Protein AF-A0A0R1ZM02-F1 (afdb_monomer_lite)

Radius of gyration: 14.3 Å; chains: 1; bounding box: 40×21×37 Å

pLDDT: mean 91.1, std 11.84, range [32.28, 97.94]

Structure (mmCIF, N/CA/C/O backbone):
data_AF-A0A0R1ZM02-F1
#
_entry.id   AF-A0A0R1ZM02-F1
#
loop_
_atom_site.group_PDB
_atom_site.id
_atom_site.type_symbol
_atom_site.label_atom_id
_atom_site.label_alt_id
_atom_site.label_comp_id
_atom_site.label_asym_id
_atom_site.label_entity_id
_atom_site.label_seq_id
_atom_site.pdbx_PDB_ins_code
_atom_site.Cartn_x
_atom_site.Cartn_y
_atom_site.Cartn_z
_atom_site.occupancy
_atom_site.B_iso_or_equiv
_atom_site.auth_seq_id
_atom_site.auth_c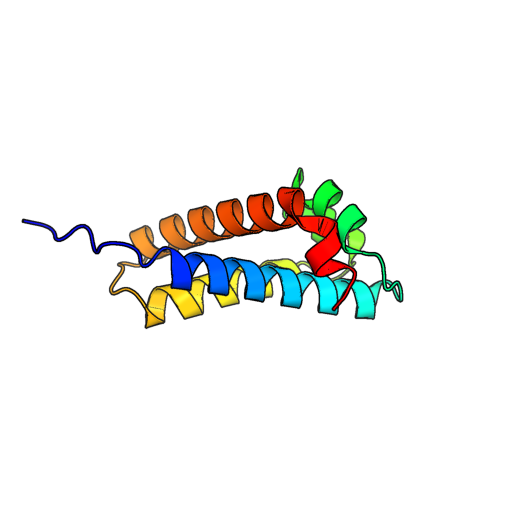omp_id
_atom_site.auth_asym_id
_atom_site.auth_atom_id
_atom_site.pdbx_PDB_model_num
ATOM 1 N N . MET A 1 1 ? -24.845 9.032 21.643 1.00 32.28 1 MET A N 1
ATOM 2 C CA . MET A 1 1 ? -23.395 9.309 21.649 1.00 32.28 1 MET A CA 1
ATOM 3 C C . MET A 1 1 ? -22.740 8.184 20.885 1.00 32.28 1 MET A C 1
ATOM 5 O O . MET A 1 1 ? -22.579 7.112 21.445 1.00 32.28 1 MET A O 1
ATOM 9 N N . THR A 1 2 ? -22.480 8.377 19.598 1.00 38.75 2 THR A N 1
ATOM 10 C CA . THR A 1 2 ? -21.723 7.407 18.804 1.00 38.75 2 THR A CA 1
ATOM 11 C C . THR A 1 2 ? -20.264 7.587 19.203 1.00 38.75 2 THR A C 1
ATOM 13 O O . THR A 1 2 ? -19.706 8.667 19.006 1.00 38.75 2 THR A O 1
ATOM 16 N N . GLU A 1 3 ? -19.680 6.596 19.876 1.00 43.03 3 GLU A N 1
ATOM 17 C CA . GLU A 1 3 ? -18.235 6.550 20.078 1.00 43.03 3 GLU A C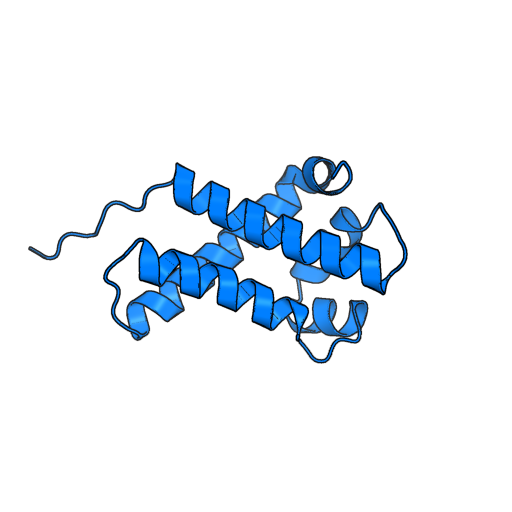A 1
ATOM 18 C C . GLU A 1 3 ? -17.582 6.571 18.697 1.00 43.03 3 GLU A C 1
ATOM 20 O O . GLU A 1 3 ? -17.592 5.577 17.979 1.00 43.03 3 GLU A O 1
ATOM 25 N N . ILE A 1 4 ? -17.014 7.711 18.308 1.00 49.22 4 ILE A N 1
ATOM 26 C CA . ILE A 1 4 ? -15.989 7.735 17.270 1.00 49.22 4 ILE A CA 1
ATOM 27 C C . ILE A 1 4 ? -14.825 6.954 17.886 1.00 49.22 4 ILE A C 1
ATOM 29 O O . ILE A 1 4 ? -14.060 7.517 18.676 1.00 49.22 4 ILE A O 1
ATOM 33 N N . MET A 1 5 ? -14.767 5.638 17.640 1.00 56.34 5 MET A N 1
ATOM 34 C CA . MET A 1 5 ? -13.698 4.767 18.131 1.00 56.34 5 MET A CA 1
ATOM 35 C C . MET A 1 5 ? -12.367 5.446 17.811 1.00 56.34 5 MET A C 1
ATOM 37 O O . MET A 1 5 ? -12.058 5.742 16.655 1.00 56.34 5 MET A O 1
ATOM 41 N N . LYS A 1 6 ? -11.592 5.763 18.852 1.00 65.31 6 LYS A N 1
ATOM 42 C CA . LYS A 1 6 ? -10.281 6.398 18.700 1.00 65.31 6 LYS A CA 1
ATOM 43 C C . LYS A 1 6 ? -9.374 5.419 17.960 1.00 65.31 6 LYS A C 1
ATOM 45 O O . LYS A 1 6 ? -8.848 4.489 18.570 1.00 65.31 6 LYS A O 1
ATOM 50 N N . ARG A 1 7 ? -9.204 5.639 16.655 1.00 76.12 7 ARG A N 1
ATOM 51 C CA . ARG A 1 7 ? -8.236 4.929 15.817 1.00 76.12 7 ARG A CA 1
ATOM 52 C C . ARG A 1 7 ? -6.891 4.823 16.533 1.00 76.12 7 ARG A C 1
ATOM 54 O O . ARG A 1 7 ? -6.369 5.817 17.056 1.00 76.12 7 ARG A O 1
ATOM 61 N N . ASN A 1 8 ? -6.343 3.614 16.600 1.00 83.81 8 ASN A N 1
ATOM 62 C CA . ASN A 1 8 ? -5.044 3.396 17.215 1.00 83.81 8 ASN A CA 1
ATOM 63 C C . ASN A 1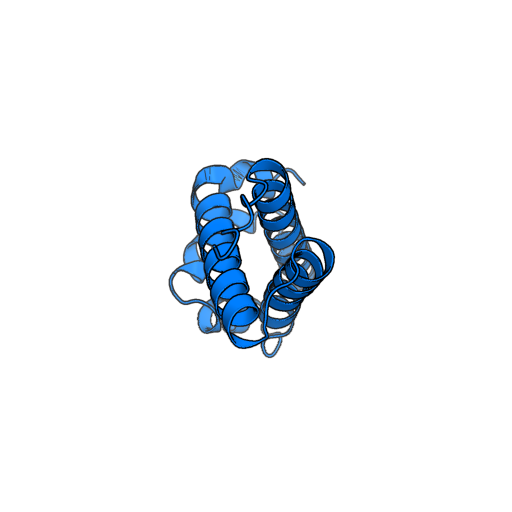 8 ? -3.962 3.689 16.181 1.00 83.81 8 ASN A C 1
ATOM 65 O O . ASN A 1 8 ? -3.505 2.790 15.482 1.00 83.81 8 ASN A O 1
ATOM 69 N N . ARG A 1 9 ? -3.514 4.948 16.156 1.00 85.38 9 ARG A N 1
ATOM 70 C CA . ARG A 1 9 ? -2.525 5.451 15.195 1.00 85.38 9 ARG A CA 1
ATOM 71 C C . ARG A 1 9 ? -1.304 4.541 15.024 1.00 85.38 9 ARG A C 1
ATOM 73 O O . ARG A 1 9 ? -0.862 4.360 13.903 1.00 85.38 9 ARG A O 1
ATOM 80 N N . LYS A 1 10 ? -0.775 3.955 16.106 1.00 88.81 10 LYS A N 1
ATOM 81 C CA . LYS A 1 10 ? 0.397 3.064 16.021 1.00 88.81 10 LYS A CA 1
ATOM 82 C C . LYS A 1 10 ? 0.084 1.748 15.314 1.00 88.81 10 LYS A C 1
ATOM 84 O O . LYS A 1 10 ? 0.931 1.230 14.600 1.00 88.81 10 LYS A O 1
ATOM 89 N N . LYS A 1 11 ? -1.106 1.188 15.546 1.00 91.31 11 LYS A N 1
ATOM 90 C CA . LYS A 1 11 ? -1.540 -0.042 14.874 1.00 91.31 11 LYS A CA 1
ATOM 91 C C . LYS A 1 11 ? -1.912 0.221 13.418 1.00 91.31 11 LYS A C 1
ATOM 93 O O . LYS A 1 11 ? -1.568 -0.590 12.575 1.00 91.31 11 LYS A O 1
ATOM 98 N N . ASP A 1 12 ? -2.550 1.356 13.137 1.00 92.31 12 ASP A N 1
ATOM 99 C CA . ASP A 1 12 ? -2.850 1.773 11.765 1.00 92.31 12 ASP A CA 1
ATOM 100 C C . ASP A 1 12 ? -1.556 1.981 10.960 1.00 92.31 12 ASP A C 1
ATOM 102 O O . ASP A 1 12 ? -1.459 1.549 9.818 1.00 92.31 12 ASP A O 1
ATOM 106 N N . GLU A 1 13 ? -0.543 2.605 11.568 1.00 93.00 13 GLU A N 1
ATOM 107 C CA . GLU A 1 13 ? 0.777 2.788 10.958 1.00 93.00 13 GLU A CA 1
ATOM 108 C C . GLU A 1 13 ? 1.474 1.445 10.709 1.00 93.00 13 GLU A C 1
ATOM 110 O O . GLU A 1 13 ?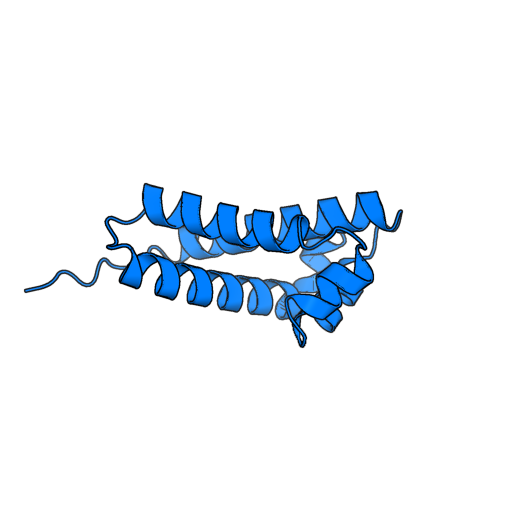 1.986 1.225 9.619 1.00 93.00 13 GLU A O 1
ATOM 115 N N . ALA A 1 14 ? 1.438 0.521 11.677 1.00 94.12 14 ALA A N 1
ATOM 116 C CA . ALA A 1 14 ? 1.971 -0.830 11.495 1.00 94.12 14 ALA A CA 1
ATOM 117 C C . ALA A 1 14 ? 1.273 -1.577 10.347 1.00 94.12 14 ALA A C 1
ATOM 119 O O . ALA A 1 14 ? 1.951 -2.142 9.499 1.00 94.12 14 ALA A O 1
ATOM 120 N N . ALA A 1 15 ? -0.058 -1.504 10.260 1.00 96.00 15 ALA A N 1
ATOM 121 C CA . ALA A 1 15 ? -0.800 -2.104 9.154 1.00 96.00 15 ALA A CA 1
ATOM 122 C C . ALA A 1 15 ? -0.413 -1.481 7.801 1.00 96.00 15 ALA A C 1
ATOM 124 O O . ALA A 1 15 ? -0.214 -2.198 6.827 1.00 96.00 15 ALA A O 1
ATOM 125 N N . ALA A 1 16 ? -0.242 -0.157 7.743 1.00 96.44 16 ALA A N 1
ATOM 126 C CA . ALA A 1 16 ? 0.218 0.534 6.540 1.00 96.44 16 ALA A CA 1
ATOM 127 C C . ALA A 1 16 ? 1.635 0.102 6.108 1.00 96.44 16 ALA A C 1
ATOM 129 O O . ALA A 1 16 ? 1.912 -0.001 4.913 1.00 96.44 16 ALA A O 1
ATOM 130 N N . ILE A 1 17 ? 2.523 -0.170 7.067 1.00 96.00 17 ILE A N 1
ATOM 131 C CA . ILE A 1 17 ? 3.857 -0.726 6.809 1.00 96.00 17 ILE A CA 1
ATOM 132 C C . ILE A 1 17 ? 3.741 -2.151 6.261 1.00 96.00 17 ILE A C 1
ATOM 134 O O . ILE A 1 17 ? 4.300 -2.416 5.204 1.00 96.00 17 ILE A O 1
ATOM 138 N N . ASP A 1 18 ? 2.965 -3.028 6.905 1.00 96.25 18 ASP A N 1
ATOM 139 C CA . ASP A 1 18 ? 2.788 -4.425 6.474 1.00 96.25 18 ASP A CA 1
ATOM 140 C C . ASP A 1 18 ? 2.212 -4.521 5.048 1.00 96.25 18 ASP A C 1
ATOM 142 O O . ASP A 1 18 ? 2.613 -5.373 4.246 1.00 96.25 18 ASP A O 1
ATOM 146 N N . MET A 1 19 ? 1.289 -3.615 4.706 1.00 97.94 19 MET A N 1
ATOM 147 C CA . MET A 1 19 ? 0.765 -3.468 3.346 1.00 97.94 19 MET A CA 1
ATOM 148 C C . MET A 1 19 ? 1.895 -3.160 2.350 1.00 97.94 19 MET A C 1
ATOM 150 O O . MET A 1 19 ? 2.006 -3.816 1.311 1.00 97.94 19 MET A O 1
ATOM 154 N N . ASN A 1 20 ? 2.754 -2.189 2.669 1.00 97.62 20 ASN A N 1
ATOM 155 C CA . ASN A 1 20 ? 3.878 -1.794 1.817 1.00 97.62 20 ASN A CA 1
ATOM 156 C C . ASN A 1 20 ? 4.943 -2.888 1.698 1.00 97.62 20 ASN A C 1
ATOM 158 O O . ASN A 1 20 ? 5.374 -3.167 0.580 1.00 97.62 20 ASN A O 1
ATOM 162 N N . ASP A 1 21 ? 5.309 -3.549 2.796 1.00 96.31 21 ASP A N 1
ATOM 163 C CA . ASP A 1 21 ? 6.265 -4.664 2.797 1.00 96.31 21 ASP A CA 1
ATOM 164 C C . ASP A 1 21 ? 5.771 -5.806 1.895 1.00 96.31 21 ASP A C 1
ATOM 166 O O . ASP A 1 21 ? 6.528 -6.367 1.101 1.00 96.31 21 ASP A O 1
ATOM 170 N N . THR A 1 22 ? 4.469 -6.109 1.942 1.00 96.12 22 THR A N 1
ATOM 171 C CA . THR A 1 22 ? 3.863 -7.141 1.089 1.00 96.12 22 THR A CA 1
ATOM 172 C C . THR A 1 22 ? 3.906 -6.762 -0.393 1.00 96.12 22 THR A C 1
ATOM 174 O O . THR A 1 22 ? 4.238 -7.598 -1.244 1.00 96.12 22 THR A O 1
ATOM 177 N N . LEU A 1 23 ? 3.588 -5.505 -0.718 1.00 97.06 23 LEU A N 1
ATOM 178 C CA . LEU A 1 23 ? 3.637 -5.003 -2.092 1.00 97.06 23 LEU A CA 1
ATOM 179 C C . LEU A 1 23 ? 5.068 -5.029 -2.641 1.00 97.06 23 LEU A C 1
ATOM 181 O O . LEU A 1 23 ? 5.286 -5.491 -3.762 1.00 97.06 23 LEU A O 1
ATOM 185 N N . VAL A 1 24 ? 6.038 -4.591 -1.840 1.00 96.62 24 VAL A N 1
ATOM 186 C CA . VAL A 1 24 ? 7.464 -4.601 -2.184 1.00 96.62 24 VAL A CA 1
ATOM 187 C C . VAL A 1 24 ? 7.942 -6.023 -2.428 1.00 96.62 24 VAL A C 1
ATOM 189 O O . VAL A 1 24 ? 8.404 -6.311 -3.528 1.00 96.62 24 VAL A O 1
ATOM 192 N N . ALA A 1 25 ? 7.735 -6.943 -1.486 1.00 95.06 25 ALA A N 1
ATOM 193 C CA . ALA A 1 25 ? 8.167 -8.333 -1.634 1.00 95.06 25 ALA A CA 1
ATOM 194 C C . ALA A 1 25 ? 7.541 -9.016 -2.866 1.00 95.06 25 ALA A C 1
ATOM 196 O O . ALA A 1 25 ? 8.162 -9.855 -3.533 1.00 95.06 25 ALA A O 1
ATOM 197 N N . THR A 1 26 ? 6.296 -8.661 -3.197 1.00 95.25 26 THR A N 1
ATOM 198 C CA . THR A 1 26 ? 5.629 -9.134 -4.417 1.00 95.25 26 THR A CA 1
ATOM 199 C C . THR A 1 26 ? 6.288 -8.560 -5.668 1.00 95.25 26 THR A C 1
ATOM 201 O O . THR A 1 26 ? 6.574 -9.309 -6.611 1.00 95.25 26 THR A O 1
ATOM 204 N N . ALA A 1 27 ? 6.577 -7.258 -5.668 1.00 96.19 27 ALA A N 1
ATOM 205 C CA . ALA A 1 27 ? 7.249 -6.575 -6.762 1.00 96.19 27 ALA A CA 1
ATOM 206 C C . ALA A 1 27 ? 8.672 -7.097 -6.980 1.00 96.19 27 ALA A C 1
ATOM 208 O O . ALA A 1 27 ? 9.010 -7.440 -8.110 1.00 96.19 27 ALA A O 1
ATOM 209 N N . GLU A 1 28 ? 9.473 -7.270 -5.930 1.00 95.06 28 GLU A N 1
ATOM 210 C CA . GLU A 1 28 ? 10.825 -7.825 -6.035 1.00 95.06 28 GLU A CA 1
ATOM 211 C C . GLU A 1 28 ? 10.812 -9.217 -6.672 1.00 95.06 28 GLU A C 1
ATOM 213 O O . GLU A 1 28 ? 11.574 -9.525 -7.595 1.00 95.06 28 GLU A O 1
ATOM 218 N N . ARG A 1 29 ? 9.882 -10.073 -6.230 1.00 93.81 29 ARG A N 1
ATOM 219 C CA . ARG A 1 29 ? 9.745 -11.435 -6.753 1.00 93.81 29 ARG A CA 1
ATOM 220 C C . ARG A 1 29 ? 9.364 -11.451 -8.228 1.00 93.81 29 ARG A C 1
ATOM 222 O O . ARG A 1 29 ? 9.847 -12.331 -8.952 1.00 93.81 29 ARG A O 1
ATOM 229 N N . ARG A 1 30 ? 8.482 -10.547 -8.658 1.00 94.50 30 ARG A N 1
ATOM 230 C CA . ARG A 1 30 ? 7.989 -10.469 -10.041 1.00 94.50 30 ARG A CA 1
ATOM 231 C C . ARG A 1 30 ? 8.992 -9.795 -10.971 1.00 94.50 30 ARG A C 1
ATOM 233 O O . ARG A 1 30 ? 9.281 -10.343 -12.029 1.00 94.50 30 ARG A O 1
ATOM 240 N N . LEU A 1 31 ? 9.558 -8.670 -10.548 1.00 93.88 31 LEU A N 1
ATOM 241 C CA . LEU A 1 31 ? 10.483 -7.855 -11.336 1.00 93.88 31 LEU A CA 1
ATOM 242 C C . LEU A 1 31 ? 11.929 -8.365 -11.296 1.00 93.88 31 LEU A C 1
ATOM 244 O O . LEU A 1 31 ? 12.724 -7.967 -12.143 1.00 93.88 31 LEU A O 1
ATOM 248 N N . LYS A 1 32 ? 12.265 -9.260 -10.354 1.00 92.81 32 LYS A N 1
ATOM 249 C CA . LYS A 1 32 ? 13.637 -9.750 -10.114 1.00 92.81 32 LYS A CA 1
ATOM 250 C C . LYS A 1 32 ? 14.617 -8.604 -9.831 1.00 92.81 32 LYS A C 1
ATOM 252 O O . LYS A 1 32 ? 15.747 -8.617 -10.311 1.00 92.81 32 LYS A O 1
ATOM 257 N N . ASP A 1 33 ? 14.159 -7.627 -9.057 1.00 89.69 33 ASP A N 1
ATOM 258 C CA . ASP A 1 33 ? 14.886 -6.413 -8.686 1.00 89.69 33 ASP A CA 1
ATOM 259 C C . ASP A 1 33 ? 14.698 -6.170 -7.185 1.00 89.69 33 ASP A C 1
ATOM 261 O O . ASP A 1 33 ? 13.584 -6.314 -6.699 1.00 89.69 33 ASP A O 1
ATOM 265 N N . HIS A 1 34 ? 15.770 -5.827 -6.471 1.00 82.94 34 HIS A N 1
ATOM 266 C CA . HIS A 1 34 ? 15.757 -5.569 -5.024 1.00 82.94 34 HIS A CA 1
ATOM 267 C C . HIS A 1 34 ? 15.557 -4.087 -4.673 1.00 82.94 34 HIS A C 1
ATOM 269 O O . HIS A 1 34 ? 15.472 -3.722 -3.509 1.00 82.94 34 HIS A O 1
ATOM 275 N N . HIS A 1 35 ? 15.493 -3.206 -5.674 1.00 87.00 35 HIS A N 1
ATOM 276 C CA . HIS A 1 35 ? 15.323 -1.765 -5.477 1.00 87.00 35 HIS A CA 1
ATOM 277 C C . HIS A 1 35 ? 14.046 -1.276 -6.166 1.00 87.00 35 HIS A C 1
ATOM 279 O O . HIS A 1 35 ? 14.067 -0.492 -7.123 1.00 87.00 35 HIS A O 1
ATOM 285 N N . VAL A 1 36 ? 12.910 -1.807 -5.712 1.00 94.00 36 VAL A N 1
ATOM 286 C CA . VAL A 1 36 ? 11.593 -1.585 -6.329 1.00 94.00 36 VAL A CA 1
ATOM 287 C C . VAL A 1 36 ? 10.764 -0.514 -5.628 1.00 94.00 36 VAL A C 1
ATOM 289 O O . VAL A 1 36 ? 9.793 -0.046 -6.227 1.00 94.00 36 VAL A O 1
ATOM 292 N N . ALA A 1 37 ? 11.124 -0.069 -4.419 1.00 94.38 37 ALA A N 1
ATOM 293 C CA . ALA A 1 37 ? 10.298 0.865 -3.650 1.00 94.38 37 ALA A CA 1
ATOM 294 C C . ALA A 1 37 ? 10.129 2.210 -4.368 1.00 94.38 37 ALA A C 1
ATOM 296 O O . ALA A 1 37 ? 9.031 2.764 -4.397 1.00 94.38 37 ALA A O 1
ATOM 297 N N . SER A 1 38 ? 11.182 2.708 -5.023 1.00 93.88 38 SER A N 1
ATOM 298 C CA . SER A 1 38 ? 11.109 3.941 -5.823 1.00 93.88 38 SER A CA 1
ATOM 299 C C . SER A 1 38 ? 10.198 3.818 -7.052 1.00 93.88 38 SER A C 1
ATOM 301 O O . SER A 1 38 ? 9.442 4.742 -7.363 1.00 93.88 38 SER A O 1
ATOM 303 N N . LYS A 1 39 ? 10.208 2.658 -7.723 1.00 94.69 39 LYS A N 1
ATOM 304 C CA . LYS A 1 39 ? 9.326 2.364 -8.865 1.00 94.69 39 LYS A CA 1
ATOM 305 C C . LYS A 1 39 ? 7.871 2.261 -8.417 1.00 94.69 39 LYS A C 1
ATOM 307 O O . LYS A 1 39 ? 6.995 2.860 -9.036 1.00 94.69 39 LYS A O 1
ATOM 312 N N . LEU A 1 40 ? 7.631 1.567 -7.305 1.00 96.44 40 LEU A N 1
ATOM 313 C CA . LEU A 1 40 ? 6.313 1.457 -6.684 1.00 96.44 40 LEU A CA 1
ATOM 314 C C . LEU A 1 40 ? 5.776 2.826 -6.258 1.00 96.44 40 LEU A C 1
ATOM 316 O O . LEU A 1 40 ? 4.636 3.158 -6.571 1.00 96.44 40 LEU A O 1
ATOM 320 N N . ALA A 1 41 ? 6.598 3.652 -5.607 1.00 95.94 41 ALA A N 1
ATOM 321 C CA . ALA A 1 41 ? 6.202 4.988 -5.167 1.00 95.94 41 ALA A CA 1
ATOM 322 C C . ALA A 1 41 ? 5.767 5.890 -6.333 1.00 95.94 41 ALA A C 1
ATOM 324 O O . ALA A 1 41 ? 4.806 6.647 -6.182 1.00 95.94 41 ALA A O 1
ATOM 325 N N . ALA A 1 42 ? 6.434 5.781 -7.487 1.00 95.38 42 ALA A N 1
ATOM 326 C CA . ALA A 1 42 ? 6.048 6.484 -8.709 1.00 95.38 42 ALA A CA 1
ATOM 327 C C . ALA A 1 42 ? 4.761 5.915 -9.335 1.00 95.38 42 ALA A C 1
ATOM 329 O O . ALA A 1 42 ? 3.900 6.672 -9.777 1.00 95.38 42 ALA A O 1
ATOM 330 N N . ALA A 1 43 ? 4.597 4.589 -9.352 1.00 96.12 43 ALA A N 1
ATOM 331 C CA . ALA A 1 43 ? 3.409 3.941 -9.910 1.00 96.12 43 ALA A CA 1
ATOM 332 C C . ALA A 1 43 ? 2.138 4.187 -9.071 1.00 96.12 43 ALA A C 1
ATOM 334 O O . ALA A 1 43 ? 1.043 4.281 -9.621 1.00 96.12 43 ALA A O 1
ATOM 335 N N . ILE A 1 44 ? 2.269 4.373 -7.753 1.00 95.50 44 ILE A N 1
ATOM 336 C CA . ILE A 1 44 ? 1.143 4.623 -6.837 1.00 95.50 44 ILE A CA 1
ATOM 337 C C . ILE A 1 44 ? 0.365 5.911 -7.153 1.00 95.50 44 ILE A C 1
ATOM 339 O O . ILE A 1 44 ? -0.803 6.016 -6.781 1.00 95.50 44 ILE A O 1
ATOM 343 N N . ASP A 1 45 ? 0.956 6.891 -7.847 1.00 92.94 45 ASP A N 1
ATOM 344 C CA . ASP A 1 45 ? 0.217 8.080 -8.311 1.00 92.94 45 ASP A CA 1
ATOM 345 C C . ASP A 1 45 ? -0.947 7.736 -9.254 1.00 92.94 45 ASP A C 1
ATOM 347 O O . ASP A 1 45 ? -1.938 8.463 -9.286 1.00 92.94 45 ASP A O 1
ATOM 351 N N . ASN A 1 46 ? -0.857 6.608 -9.964 1.00 95.69 46 ASN A N 1
ATOM 352 C CA . ASN A 1 46 ? -1.882 6.105 -10.880 1.00 95.69 46 ASN A CA 1
ATOM 353 C C . ASN A 1 46 ? -2.431 4.748 -10.403 1.00 95.69 46 ASN A C 1
ATOM 355 O O . ASN A 1 46 ? -2.639 3.827 -11.194 1.00 95.69 46 ASN A O 1
ATOM 359 N N . TRP A 1 47 ? -2.610 4.600 -9.089 1.00 95.25 47 TRP A N 1
ATOM 360 C CA . TRP A 1 47 ? -3.176 3.397 -8.481 1.00 95.25 47 TRP A CA 1
ATOM 361 C C . TRP A 1 47 ? -4.642 3.159 -8.906 1.00 95.25 47 TRP A C 1
ATOM 363 O O . TRP A 1 47 ? -5.413 4.121 -8.939 1.00 95.25 47 TRP A O 1
ATOM 373 N N . PRO A 1 48 ? -5.080 1.898 -9.112 1.00 96.12 48 PRO A N 1
ATOM 374 C CA . PRO A 1 48 ? -4.291 0.658 -9.063 1.00 96.12 48 PRO A CA 1
ATOM 375 C C . PRO A 1 48 ? -3.605 0.309 -10.393 1.00 96.12 48 PRO A C 1
ATOM 377 O O . PRO A 1 48 ? -2.706 -0.531 -10.408 1.00 96.12 48 PRO A O 1
ATOM 380 N N . ASP A 1 49 ? -4.009 0.952 -11.487 1.00 96.00 49 ASP A N 1
ATOM 381 C CA . ASP A 1 49 ? -3.723 0.514 -12.855 1.00 96.00 49 ASP A CA 1
ATOM 382 C C . ASP A 1 49 ? -2.223 0.454 -13.168 1.00 96.00 49 ASP A C 1
ATOM 384 O O . ASP A 1 49 ? -1.754 -0.535 -13.722 1.00 96.00 49 ASP A O 1
ATOM 388 N N . ALA A 1 50 ? -1.438 1.456 -12.757 1.00 96.38 50 ALA A N 1
ATOM 389 C CA . ALA A 1 50 ? 0.004 1.457 -13.024 1.00 96.38 50 ALA A CA 1
ATOM 390 C C . ALA A 1 50 ? 0.774 0.390 -12.226 1.00 96.38 50 ALA A C 1
ATOM 392 O O . ALA A 1 50 ? 1.847 -0.037 -12.650 1.00 96.38 50 ALA A O 1
ATOM 393 N N . ILE A 1 51 ? 0.246 -0.055 -11.080 1.00 97.25 51 ILE A N 1
ATOM 394 C CA . ILE A 1 51 ? 0.842 -1.161 -10.318 1.00 97.25 51 ILE A CA 1
ATOM 395 C C . ILE A 1 51 ? 0.551 -2.486 -11.011 1.00 97.25 51 ILE A C 1
ATOM 397 O O . ILE A 1 51 ? 1.471 -3.282 -11.184 1.00 97.25 51 ILE A O 1
ATOM 401 N N . ASP A 1 52 ? -0.689 -2.703 -11.451 1.00 96.06 52 ASP A N 1
ATOM 402 C CA . ASP A 1 52 ? -1.039 -3.897 -12.224 1.00 96.06 52 ASP A CA 1
ATOM 403 C C . ASP A 1 52 ? -0.264 -3.947 -13.549 1.00 96.06 52 ASP A C 1
ATOM 405 O O . ASP A 1 52 ? 0.348 -4.963 -13.874 1.00 96.06 52 ASP A O 1
ATOM 409 N N . GLU A 1 53 ? -0.175 -2.830 -14.277 1.00 96.31 53 GLU A N 1
ATOM 410 C CA . GLU A 1 53 ? 0.629 -2.740 -15.499 1.00 96.31 53 GLU A CA 1
ATOM 411 C C . GLU A 1 53 ? 2.101 -3.070 -15.229 1.00 96.31 53 GLU A C 1
ATOM 413 O O . GLU A 1 53 ? 2.701 -3.840 -15.974 1.00 96.31 53 GLU A O 1
ATOM 418 N N . MET A 1 54 ? 2.680 -2.544 -14.146 1.00 95.94 54 MET A N 1
ATOM 419 C CA . MET A 1 54 ? 4.074 -2.811 -13.794 1.00 95.94 54 MET A CA 1
ATOM 420 C C . MET A 1 54 ? 4.314 -4.277 -13.406 1.00 95.94 54 MET A C 1
ATOM 422 O O . MET A 1 54 ? 5.357 -4.841 -13.740 1.00 95.94 54 MET A O 1
ATOM 426 N N . LEU A 1 55 ? 3.390 -4.895 -12.667 1.00 96.56 55 LEU A N 1
ATOM 427 C CA . LEU A 1 55 ? 3.552 -6.251 -12.134 1.00 96.56 55 LEU A CA 1
ATOM 428 C C . LEU A 1 55 ? 3.027 -7.344 -13.070 1.00 96.56 55 LEU A C 1
ATOM 430 O O . LEU A 1 55 ? 3.369 -8.520 -12.879 1.00 96.56 55 LEU A O 1
ATOM 434 N N . HIS A 1 56 ? 2.216 -6.971 -14.061 1.00 95.38 56 HIS A N 1
ATOM 435 C CA . HIS A 1 56 ? 1.481 -7.860 -14.956 1.00 95.38 56 HIS A CA 1
ATOM 436 C C . HIS A 1 56 ? 0.792 -8.989 -14.177 1.00 95.38 56 HIS A C 1
ATOM 438 O O . HIS A 1 56 ? 1.034 -10.181 -14.418 1.00 95.38 56 HIS A O 1
ATOM 444 N N . ASP A 1 57 ? 0.016 -8.626 -13.156 1.00 93.81 57 ASP A N 1
ATOM 445 C CA . ASP A 1 57 ? -0.540 -9.582 -12.197 1.00 93.81 57 ASP A CA 1
ATOM 446 C C . ASP A 1 57 ? -2.063 -9.683 -12.185 1.00 93.81 57 ASP A C 1
ATOM 448 O O . ASP A 1 57 ? -2.600 -10.517 -11.454 1.00 93.81 57 ASP A O 1
ATOM 452 N N . GLY A 1 58 ? -2.739 -8.923 -13.045 1.00 94.12 58 GLY A N 1
ATOM 453 C CA . GLY A 1 58 ? -4.193 -8.894 -13.140 1.00 94.12 58 GLY A CA 1
ATOM 454 C C . GLY A 1 58 ? -4.846 -8.284 -11.901 1.00 94.12 58 GLY A C 1
ATOM 455 O O . GLY A 1 58 ? -5.970 -8.660 -11.569 1.00 94.12 58 GLY A O 1
ATOM 456 N N . GLY A 1 59 ? -4.128 -7.418 -11.182 1.00 96.00 59 GLY A N 1
ATOM 457 C CA . GLY A 1 59 ? -4.580 -6.762 -9.958 1.00 96.00 59 GLY A CA 1
ATOM 458 C C . GLY A 1 59 ? -4.468 -7.625 -8.701 1.00 96.00 59 GLY A C 1
ATOM 459 O O . GLY A 1 59 ? -5.119 -7.330 -7.696 1.00 96.00 59 GLY A O 1
ATOM 460 N N . ALA A 1 60 ? -3.672 -8.697 -8.725 1.00 96.44 60 ALA A N 1
ATOM 461 C CA . ALA A 1 60 ? -3.503 -9.579 -7.571 1.00 96.44 60 ALA A CA 1
ATOM 462 C C . ALA A 1 60 ? -2.859 -8.838 -6.387 1.00 96.44 60 ALA A C 1
ATOM 464 O O . ALA A 1 60 ? -3.418 -8.832 -5.293 1.00 96.44 60 ALA A O 1
ATOM 465 N N . ALA A 1 61 ? -1.742 -8.137 -6.608 1.00 96.44 61 ALA A N 1
ATOM 466 C CA . ALA A 1 61 ? -1.057 -7.391 -5.557 1.00 96.44 61 ALA A CA 1
ATOM 467 C C . ALA A 1 61 ? -1.915 -6.248 -5.007 1.00 96.44 61 ALA A C 1
ATOM 469 O O . ALA A 1 61 ? -1.916 -6.009 -3.804 1.00 96.44 61 ALA A O 1
ATOM 470 N N . THR A 1 62 ? -2.666 -5.548 -5.862 1.00 96.44 62 THR A N 1
ATOM 471 C CA . THR A 1 62 ? -3.535 -4.443 -5.428 1.00 96.44 62 THR A CA 1
ATOM 472 C C . THR A 1 62 ? -4.757 -4.952 -4.656 1.00 96.44 62 THR A C 1
ATOM 474 O O . THR A 1 62 ? -5.201 -4.294 -3.711 1.00 96.44 62 THR A O 1
ATOM 477 N N . SER A 1 63 ? -5.254 -6.148 -4.989 1.00 97.06 63 SER A N 1
ATOM 478 C CA . SER A 1 63 ? -6.303 -6.846 -4.234 1.00 97.06 63 SER A CA 1
ATOM 479 C C . SER A 1 63 ? -5.806 -7.318 -2.869 1.00 97.06 63 SER A C 1
ATOM 481 O O . SER A 1 63 ? -6.454 -7.032 -1.864 1.00 97.06 63 SER A O 1
ATOM 483 N N . ASP A 1 64 ? -4.636 -7.959 -2.809 1.00 96.62 64 ASP A N 1
ATOM 484 C CA . ASP A 1 64 ? -4.013 -8.388 -1.550 1.00 96.62 64 ASP A CA 1
ATOM 485 C C . ASP A 1 64 ? -3.740 -7.184 -0.637 1.00 96.62 64 ASP A C 1
ATOM 487 O O . ASP A 1 64 ? -4.029 -7.220 0.560 1.00 96.62 64 ASP A O 1
ATOM 491 N N . TYR A 1 65 ? -3.274 -6.072 -1.211 1.00 96.88 65 TYR A N 1
ATOM 492 C CA . TYR A 1 65 ? -3.033 -4.822 -0.492 1.00 96.88 65 TYR A CA 1
ATOM 493 C C . TYR A 1 65 ? -4.299 -4.295 0.201 1.00 96.88 65 TYR A C 1
ATOM 495 O O . TYR A 1 65 ? -4.263 -3.925 1.378 1.00 96.88 65 TYR A O 1
ATOM 503 N N . ARG A 1 66 ? -5.446 -4.304 -0.495 1.00 97.56 66 ARG A N 1
ATOM 504 C CA . ARG A 1 66 ? -6.743 -3.932 0.101 1.00 97.56 66 ARG A CA 1
ATOM 505 C C . ARG A 1 66 ? -7.233 -4.970 1.111 1.00 97.56 66 ARG A C 1
ATOM 507 O O . ARG A 1 66 ? -7.767 -4.581 2.146 1.00 97.56 66 ARG A O 1
ATOM 514 N N . ALA A 1 67 ? -7.021 -6.259 0.854 1.00 96.88 67 ALA A N 1
ATOM 515 C CA . ALA A 1 67 ? -7.441 -7.335 1.750 1.00 96.88 67 ALA A CA 1
ATOM 516 C C . ALA A 1 67 ? -6.716 -7.285 3.107 1.00 96.88 67 ALA A C 1
ATOM 518 O O . ALA A 1 67 ? -7.338 -7.537 4.139 1.00 96.88 67 ALA A O 1
ATOM 519 N N . ILE A 1 68 ? -5.433 -6.900 3.133 1.00 96.81 68 ILE A N 1
ATOM 520 C CA . ILE A 1 68 ? -4.681 -6.669 4.380 1.00 96.81 68 ILE A CA 1
ATOM 521 C C . ILE A 1 68 ? -5.327 -5.542 5.192 1.00 96.81 68 ILE A C 1
ATOM 523 O O . ILE A 1 68 ? -5.577 -5.708 6.389 1.00 96.81 68 ILE A O 1
ATOM 527 N N . ALA A 1 69 ? -5.642 -4.416 4.543 1.00 96.88 69 ALA A N 1
ATOM 528 C CA . ALA A 1 69 ? -6.320 -3.296 5.189 1.00 96.88 69 ALA A CA 1
ATOM 529 C C . ALA A 1 69 ? -7.687 -3.716 5.749 1.00 96.88 69 ALA A C 1
ATOM 531 O O . ALA A 1 69 ? -7.995 -3.432 6.906 1.00 96.88 69 ALA A O 1
ATOM 532 N N . GLU A 1 70 ? -8.491 -4.417 4.950 1.00 96.50 70 GLU A N 1
ATOM 533 C CA . GLU A 1 70 ? -9.825 -4.881 5.333 1.00 96.50 70 GLU A CA 1
ATOM 534 C C . GLU A 1 70 ? -9.776 -5.855 6.516 1.00 96.50 70 GLU A C 1
ATOM 536 O O . GLU A 1 70 ? -10.513 -5.675 7.486 1.00 96.50 70 GLU A O 1
ATOM 541 N N . GLY A 1 71 ? -8.880 -6.848 6.472 1.00 95.44 71 GLY A N 1
ATOM 542 C CA . GLY A 1 71 ? -8.691 -7.819 7.550 1.00 95.44 71 GLY A CA 1
ATOM 543 C C . GLY A 1 71 ? -8.295 -7.145 8.861 1.00 95.44 71 GLY A C 1
ATOM 544 O O . GLY A 1 71 ? -8.950 -7.343 9.884 1.00 95.44 71 GLY A O 1
ATOM 545 N N . TYR A 1 72 ? -7.294 -6.260 8.815 1.00 95.81 72 TYR A N 1
ATOM 546 C CA . TYR A 1 72 ? -6.892 -5.474 9.981 1.00 95.81 72 TYR A CA 1
ATOM 547 C C . TYR A 1 72 ? -8.051 -4.639 10.541 1.00 95.81 72 TYR A C 1
ATOM 549 O O . TYR A 1 72 ? -8.290 -4.643 11.750 1.00 95.81 72 TYR A O 1
ATOM 557 N N . LEU A 1 73 ? -8.766 -3.911 9.680 1.00 95.38 73 LEU A N 1
ATOM 558 C CA . LEU A 1 73 ? -9.819 -2.996 10.113 1.00 95.38 73 LEU A CA 1
ATOM 559 C C . LEU A 1 73 ? -11.014 -3.741 10.713 1.00 95.38 73 LEU A C 1
ATOM 561 O O . LEU A 1 73 ? -11.550 -3.276 11.717 1.00 95.38 73 LEU A O 1
ATOM 565 N N . ARG A 1 74 ? -11.387 -4.900 10.159 1.00 93.81 74 ARG A N 1
ATOM 566 C CA . ARG A 1 74 ? -12.427 -5.779 10.719 1.00 93.81 74 ARG A CA 1
ATOM 567 C C . ARG A 1 74 ? -12.048 -6.335 12.086 1.00 93.81 74 ARG A C 1
ATOM 569 O O . ARG A 1 74 ? -12.887 -6.374 12.982 1.00 93.81 74 ARG A O 1
ATOM 576 N N . ASP A 1 75 ? -10.793 -6.741 12.252 1.00 92.25 75 ASP A N 1
ATOM 577 C CA . ASP A 1 75 ? -10.313 -7.307 13.514 1.00 92.25 75 ASP A CA 1
ATOM 578 C C . ASP A 1 75 ? -10.147 -6.234 14.599 1.00 92.25 75 ASP A C 1
ATOM 580 O O . ASP A 1 75 ? -10.380 -6.479 15.786 1.00 92.25 75 ASP A O 1
ATOM 584 N N . ALA A 1 76 ? -9.721 -5.031 14.209 1.00 90.88 76 ALA A N 1
ATOM 585 C CA . ALA A 1 76 ? -9.405 -3.950 15.136 1.00 90.88 76 ALA A CA 1
ATOM 586 C C . ALA A 1 76 ? -10.609 -3.068 15.494 1.00 90.88 76 ALA A C 1
ATOM 588 O O . ALA A 1 76 ? -10.602 -2.451 16.566 1.00 90.88 76 ALA A O 1
ATOM 589 N N . TYR A 1 77 ? -11.615 -2.982 14.620 1.00 88.56 77 TYR A N 1
ATOM 590 C CA . TYR A 1 77 ? -12.713 -2.027 14.733 1.00 88.56 77 TYR A CA 1
ATOM 591 C C . TYR A 1 77 ? -14.060 -2.667 14.369 1.00 88.56 77 TYR A C 1
ATOM 593 O O . TYR A 1 77 ? -14.185 -3.411 13.403 1.00 88.56 77 TYR A O 1
ATOM 601 N N . SER A 1 78 ? -15.112 -2.337 15.120 1.00 88.25 78 SER A N 1
ATOM 602 C CA . SER A 1 78 ? -16.477 -2.808 14.845 1.00 88.25 78 SER A CA 1
ATOM 603 C C . SER A 1 78 ? -17.187 -1.879 13.855 1.00 88.25 78 SER A C 1
ATOM 605 O O . SER A 1 78 ? -18.126 -1.177 14.225 1.00 88.25 78 SER A O 1
ATOM 607 N N . LEU A 1 79 ? -16.688 -1.832 12.619 1.00 89.31 79 LEU A N 1
ATOM 608 C CA . LEU A 1 79 ? -17.213 -0.982 11.546 1.00 89.31 79 LEU A CA 1
ATOM 609 C C . LEU A 1 79 ? -18.369 -1.669 10.809 1.00 89.31 79 LEU A C 1
ATOM 611 O O . LEU A 1 79 ? -18.370 -2.887 10.635 1.00 89.31 79 LEU A O 1
ATOM 615 N N . THR A 1 80 ? -19.338 -0.887 10.339 1.00 91.19 80 THR A N 1
ATOM 616 C CA . THR A 1 80 ? -20.287 -1.339 9.306 1.00 91.19 80 THR A CA 1
ATOM 617 C C . THR A 1 80 ? -19.588 -1.474 7.951 1.00 91.19 80 THR A C 1
ATOM 619 O O . THR A 1 80 ? -18.521 -0.900 7.758 1.00 91.19 80 THR A O 1
ATOM 622 N N . ASP A 1 81 ? -20.195 -2.163 6.979 1.00 90.25 81 ASP A N 1
ATOM 623 C CA . ASP A 1 81 ? -19.584 -2.351 5.650 1.00 90.25 81 ASP A CA 1
ATOM 624 C C . ASP A 1 81 ? -19.234 -1.017 4.960 1.00 90.25 81 ASP A C 1
ATOM 626 O O . ASP A 1 81 ? -18.141 -0.855 4.428 1.00 90.25 81 ASP A O 1
ATOM 630 N N . ALA A 1 82 ? -20.109 -0.008 5.049 1.00 91.50 82 ALA A N 1
ATOM 631 C CA . ALA A 1 82 ? -19.849 1.311 4.463 1.00 91.50 82 ALA A CA 1
ATOM 632 C C . ALA A 1 82 ? -18.724 2.084 5.184 1.00 91.50 82 ALA A C 1
ATOM 634 O O . ALA A 1 82 ? -17.943 2.808 4.557 1.00 91.50 82 ALA A O 1
ATOM 635 N N . GLU A 1 83 ? -18.635 1.950 6.510 1.00 92.44 83 GLU A N 1
ATOM 636 C CA . GLU A 1 83 ? -17.545 2.539 7.297 1.00 92.44 83 GLU A CA 1
ATOM 637 C C . GLU A 1 83 ? -16.223 1.812 7.046 1.00 92.44 83 GLU A C 1
ATOM 639 O O . GLU A 1 83 ? -15.175 2.456 6.997 1.00 92.44 83 GLU A O 1
ATOM 644 N N . LEU A 1 84 ? -16.276 0.492 6.860 1.00 93.62 84 LEU A N 1
ATOM 645 C CA . LEU A 1 84 ? -15.134 -0.349 6.539 1.00 93.62 84 LEU A CA 1
ATOM 646 C C . LEU A 1 84 ? -14.540 0.038 5.188 1.00 93.62 84 LEU A C 1
ATOM 648 O O . LEU A 1 84 ? -13.347 0.315 5.137 1.00 93.62 84 LEU A O 1
ATOM 652 N N . ASP A 1 85 ? -15.353 0.148 4.137 1.00 94.38 85 ASP A N 1
ATOM 653 C CA . ASP A 1 85 ? -14.882 0.558 2.807 1.00 94.38 85 ASP A CA 1
ATOM 654 C C . ASP A 1 85 ? -14.179 1.922 2.861 1.00 94.38 85 ASP A C 1
ATOM 656 O O . ASP A 1 85 ? -13.058 2.087 2.374 1.00 94.38 85 ASP A O 1
ATOM 660 N N . THR A 1 86 ? -14.792 2.886 3.555 1.00 94.56 86 THR A N 1
ATOM 661 C CA . THR A 1 86 ? -14.203 4.219 3.746 1.00 94.56 86 THR A CA 1
ATOM 662 C C . THR A 1 86 ? -12.886 4.146 4.527 1.00 94.56 86 THR A C 1
ATOM 664 O O . THR A 1 86 ? -11.921 4.845 4.207 1.00 94.56 86 THR A O 1
ATOM 667 N N . ALA A 1 87 ? -12.822 3.316 5.568 1.00 94.44 87 ALA A N 1
ATOM 668 C CA . ALA A 1 87 ? -11.627 3.150 6.387 1.00 94.44 87 ALA A CA 1
ATOM 669 C C . ALA A 1 87 ? -10.496 2.433 5.632 1.00 94.44 87 ALA A C 1
ATOM 671 O O . ALA A 1 87 ? -9.331 2.795 5.826 1.00 94.44 87 ALA A O 1
ATOM 672 N N . VAL A 1 88 ? -10.826 1.474 4.759 1.00 96.44 88 VAL A N 1
ATOM 673 C CA . VAL A 1 88 ? -9.878 0.799 3.860 1.00 96.44 88 VAL A CA 1
ATOM 674 C C . VAL A 1 88 ? -9.252 1.824 2.927 1.00 96.44 88 VAL A C 1
ATOM 676 O O . VAL A 1 88 ? -8.028 1.920 2.881 1.00 96.44 88 VAL A O 1
ATOM 679 N N . ASP A 1 89 ? -10.055 2.655 2.261 1.00 95.62 89 ASP A N 1
ATOM 680 C CA . ASP A 1 89 ? -9.540 3.687 1.351 1.00 95.62 89 ASP A CA 1
ATOM 681 C C . ASP A 1 89 ? -8.628 4.692 2.071 1.00 95.62 89 ASP A C 1
ATOM 683 O O . ASP A 1 89 ? -7.571 5.070 1.559 1.00 95.62 89 ASP A O 1
ATOM 687 N N . GLN A 1 90 ? -8.984 5.084 3.298 1.00 95.44 90 GLN A N 1
ATOM 688 C CA . GLN A 1 90 ? -8.140 5.948 4.127 1.00 95.44 90 GLN A CA 1
ATOM 689 C C . GLN A 1 90 ? -6.817 5.284 4.516 1.00 95.44 90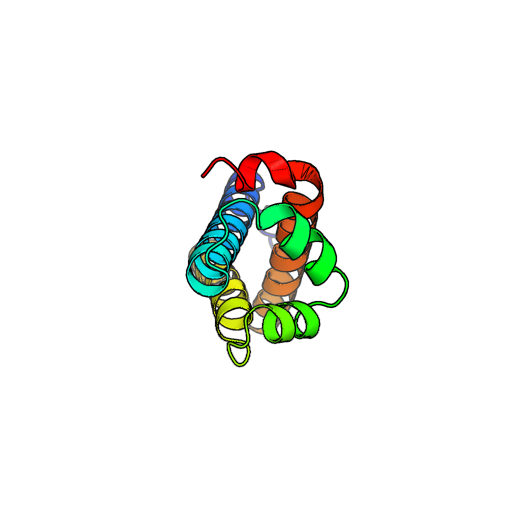 GLN A C 1
ATOM 691 O O . GLN A 1 90 ? -5.780 5.948 4.527 1.00 95.44 90 GLN A O 1
ATOM 696 N N . LEU A 1 91 ? -6.840 3.995 4.865 1.00 96.44 91 LEU A N 1
ATOM 697 C CA . LEU A 1 91 ? -5.636 3.261 5.244 1.00 96.44 91 LEU A CA 1
ATOM 698 C C . LEU A 1 91 ? -4.725 3.023 4.033 1.00 96.44 91 LEU A C 1
ATOM 700 O O . LEU A 1 91 ? -3.520 3.220 4.146 1.00 96.44 91 LEU A O 1
ATOM 704 N N . VAL A 1 92 ? -5.296 2.715 2.867 1.00 97.62 92 VAL A N 1
ATOM 705 C CA . VAL A 1 92 ? -4.576 2.636 1.586 1.00 97.62 92 VAL A CA 1
ATOM 706 C C . VAL A 1 92 ? -3.903 3.972 1.268 1.00 97.62 92 VAL A C 1
ATOM 708 O O . VAL A 1 92 ? -2.706 4.006 0.999 1.00 97.62 92 VAL A O 1
ATOM 711 N N . ALA A 1 93 ? -4.618 5.094 1.386 1.00 96.31 93 ALA A N 1
ATOM 712 C CA . ALA A 1 93 ? -4.031 6.418 1.173 1.00 96.31 93 ALA A CA 1
ATOM 713 C C . ALA A 1 93 ? -2.897 6.735 2.169 1.00 96.31 93 ALA A C 1
ATOM 715 O O . ALA A 1 93 ? -1.881 7.323 1.790 1.00 96.31 93 ALA A O 1
ATOM 716 N N . ALA A 1 94 ? -3.043 6.328 3.434 1.00 95.75 94 ALA A N 1
ATOM 717 C CA . ALA A 1 94 ? -1.994 6.480 4.440 1.00 95.75 94 ALA A CA 1
ATOM 718 C C . ALA A 1 94 ? -0.760 5.626 4.109 1.00 95.75 94 ALA A C 1
ATOM 720 O O . ALA A 1 94 ? 0.362 6.127 4.177 1.00 95.75 94 ALA A O 1
ATOM 721 N N . ALA A 1 95 ? -0.960 4.379 3.686 1.00 97.44 95 ALA A N 1
ATOM 722 C CA . ALA A 1 95 ? 0.110 3.473 3.287 1.00 97.44 95 ALA A CA 1
ATOM 723 C C . ALA A 1 95 ? 0.844 3.961 2.027 1.00 97.44 95 ALA A C 1
ATOM 725 O O . ALA A 1 95 ? 2.075 3.971 2.001 1.00 97.44 95 ALA A O 1
ATOM 726 N N . HIS A 1 96 ? 0.123 4.507 1.045 1.00 97.94 96 HIS A N 1
ATOM 727 C CA . HIS A 1 96 ? 0.712 5.189 -0.112 1.00 97.94 96 HIS A CA 1
ATOM 728 C C . HIS A 1 96 ? 1.591 6.376 0.299 1.00 97.94 96 HIS A C 1
ATOM 730 O O . HIS A 1 96 ? 2.697 6.548 -0.219 1.00 97.94 96 HIS A O 1
ATOM 736 N N . SER A 1 97 ? 1.110 7.205 1.232 1.00 96.38 97 SER A N 1
ATOM 737 C CA . SER A 1 97 ? 1.887 8.332 1.754 1.00 96.38 97 SER A CA 1
ATOM 738 C C . SER A 1 97 ? 3.140 7.861 2.493 1.00 96.38 97 SER A C 1
ATOM 740 O O . SER A 1 97 ? 4.193 8.479 2.342 1.00 96.38 97 SER A O 1
ATOM 742 N N . GLU A 1 98 ? 3.036 6.783 3.272 1.00 95.88 98 GLU A N 1
ATOM 743 C CA . GLU A 1 98 ? 4.157 6.186 4.002 1.00 95.88 98 GLU A CA 1
ATOM 744 C C . GLU A 1 98 ? 5.230 5.663 3.040 1.00 95.88 98 GLU A C 1
ATOM 746 O O . GLU A 1 98 ? 6.404 5.998 3.193 1.00 95.88 98 GLU A O 1
ATOM 751 N N . LEU A 1 99 ? 4.837 4.928 1.994 1.00 96.31 99 LEU A N 1
ATOM 752 C CA . LEU A 1 99 ? 5.770 4.427 0.983 1.00 96.31 99 LEU A CA 1
ATOM 753 C C . LEU A 1 99 ? 6.482 5.574 0.262 1.00 96.31 99 LEU A C 1
ATOM 755 O O . LEU A 1 99 ? 7.704 5.561 0.134 1.00 96.31 99 LEU A O 1
ATOM 759 N N . LYS A 1 100 ? 5.746 6.611 -0.153 1.00 96.06 100 LYS A N 1
ATOM 760 C CA . LYS A 1 100 ? 6.338 7.777 -0.827 1.00 96.06 100 LYS A CA 1
ATOM 761 C C . LYS A 1 100 ? 7.332 8.527 0.052 1.00 96.06 100 LYS A C 1
ATOM 763 O O . LYS A 1 100 ? 8.373 8.945 -0.455 1.00 96.06 100 LYS A O 1
ATOM 768 N N . ALA A 1 101 ? 7.018 8.700 1.335 1.00 95.31 101 ALA A N 1
ATOM 769 C CA . ALA A 1 101 ? 7.864 9.425 2.276 1.00 95.31 101 ALA A CA 1
ATOM 770 C C . ALA A 1 101 ? 9.099 8.622 2.713 1.00 95.31 101 ALA A C 1
ATOM 772 O O . ALA A 1 101 ? 10.143 9.216 2.978 1.00 95.31 101 ALA A O 1
ATOM 773 N N . ASN A 1 102 ? 8.994 7.290 2.766 1.00 94.75 102 ASN A N 1
ATOM 774 C CA . ASN A 1 102 ? 9.988 6.423 3.398 1.00 94.75 102 ASN A CA 1
ATOM 775 C C . ASN A 1 102 ? 10.544 5.330 2.468 1.00 94.75 102 ASN A C 1
ATOM 777 O O . ASN A 1 102 ? 10.959 4.288 2.954 1.00 94.75 102 ASN A O 1
ATOM 781 N N . GLN A 1 103 ? 10.624 5.563 1.153 1.00 92.50 103 GLN A N 1
ATOM 782 C CA . GLN A 1 103 ? 11.049 4.570 0.141 1.00 92.50 10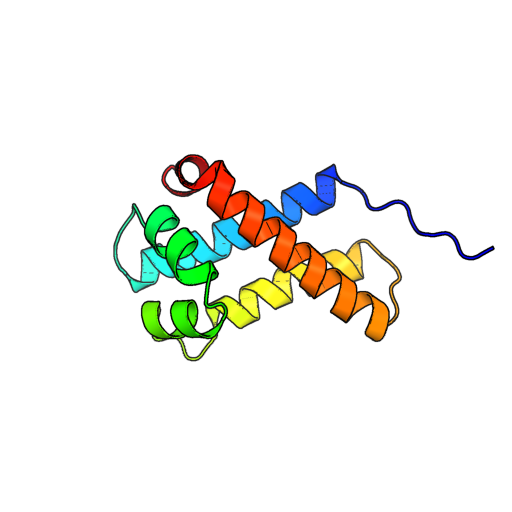3 GLN A CA 1
ATOM 783 C C . GLN A 1 103 ? 12.282 3.747 0.541 1.00 92.50 103 GLN A C 1
ATOM 785 O O . GLN A 1 103 ? 12.265 2.529 0.438 1.00 92.50 103 GLN A O 1
ATOM 790 N N . LYS A 1 104 ? 13.323 4.396 1.082 1.00 90.06 104 LYS A N 1
ATOM 791 C CA . LYS A 1 104 ? 14.559 3.718 1.500 1.00 90.06 104 LYS A CA 1
ATOM 792 C C . LYS A 1 104 ? 14.324 2.617 2.542 1.00 90.06 104 LYS A C 1
ATOM 794 O O . LYS A 1 104 ? 14.986 1.593 2.497 1.00 90.06 104 LYS A O 1
ATOM 799 N N . ARG A 1 105 ? 13.376 2.815 3.463 1.00 91.19 105 ARG A N 1
ATOM 800 C CA . ARG A 1 105 ? 12.995 1.803 4.459 1.00 91.19 105 ARG A CA 1
ATOM 801 C C . ARG A 1 105 ? 12.568 0.496 3.792 1.00 91.19 105 ARG A C 1
ATOM 803 O O . ARG A 1 105 ? 12.799 -0.565 4.352 1.00 91.19 105 ARG A O 1
ATOM 810 N N . PHE A 1 106 ? 11.937 0.612 2.631 1.00 89.19 106 PHE A N 1
ATOM 811 C CA . PHE A 1 106 ? 11.346 -0.491 1.900 1.00 89.19 106 PHE A CA 1
ATOM 812 C C . PHE A 1 106 ? 12.285 -1.095 0.843 1.00 89.19 106 PHE A C 1
ATOM 814 O O . PHE A 1 106 ? 11.970 -2.142 0.306 1.00 89.19 106 PHE A O 1
ATOM 821 N N . ASP A 1 107 ? 13.430 -0.479 0.541 1.00 82.50 107 ASP A N 1
ATOM 822 C CA . ASP A 1 107 ? 14.457 -1.081 -0.331 1.00 82.50 107 ASP A CA 1
ATOM 823 C C . ASP A 1 107 ? 15.500 -1.902 0.462 1.00 82.50 107 ASP A C 1
ATOM 825 O O . ASP A 1 107 ? 16.313 -2.603 -0.133 1.00 82.50 107 ASP A O 1
ATOM 829 N N . ASP A 1 108 ? 15.499 -1.801 1.796 1.00 73.94 108 ASP A N 1
ATOM 830 C CA . ASP A 1 108 ? 16.467 -2.447 2.698 1.00 73.94 108 ASP A CA 1
ATOM 831 C C . ASP A 1 108 ? 15.866 -3.688 3.424 1.00 73.94 108 ASP A C 1
ATOM 833 O O . ASP A 1 108 ? 16.350 -4.050 4.503 1.00 73.94 108 ASP A O 1
ATOM 837 N N . ILE A 1 109 ? 14.792 -4.299 2.889 1.00 67.25 109 ILE A N 1
ATOM 838 C CA . ILE A 1 109 ? 14.046 -5.412 3.529 1.00 67.25 109 ILE A CA 1
ATOM 839 C C . ILE A 1 109 ? 14.706 -6.782 3.300 1.00 67.25 109 ILE A C 1
ATOM 841 O O . ILE A 1 109 ? 15.233 -7.029 2.193 1.00 67.25 109 ILE A O 1
#

Sequence (109 aa):
MTEIMKRNRKKDEAAAIDMNDTLVATAERRLKDHHVASKLAAAIDNWPDAIDEMLHDGGAATSDYRAIAEGYLRDAYSLTDAELDTAVDQLVAAAHSELKANQKRFDDI

Organism: NCBI:txid1291052

Secondary structure (DSSP, 8-state):
--------HHHHHHHHHHHHHHHHHHHHHHHT-S--HHHHHHHGGGTTHHHHHHHTSTTHHHHHHHHHHHHHHHHH----HHHHHHHHHHHHHHHHHHHHH-HHHHH--

Foldseek 3Di:
DPPPPPPPVVLLVVLLVVLLLLLLVLLCVQVVDLQCLVVVLVQPVVPPVSSCVSRVPVCPSVVVSLVSQLVSCVVPDPDDPVRSVVSSVVSNVVSSVCSNVPVVVNSVD